Protein AF-A0A1N7JHN6-F1 (afdb_monomer)

Secondary structure (DSSP, 8-state):
-HHHHHHT---GGGHIIIIIHHHHHHHHHSS----HHHHHHHHHHHHHHHHHHHHHHTSSSHHHHHHHHHHHHHHHHHHHHHHHHHH-

Foldseek 3Di:
DVVVVVVVCPPPLCVLVVPLVVLLCCLLPPPDDPDPVSVVSLVVSLVVLQVQLVVQCPDPDPVSVVSSVVSPVVSVVSVVSVVVVVVD

pLDDT: mean 87.66, std 13.5, range [46.56, 98.12]

Sequence (88 aa):
MKNFFEKWKLDALYIPLIIVYPAGLWLLFGDTEWHATTLTLYILCIIFLSFSGFTETNGDSAKEIIFGYIYLIGAVFFAAAGLWMWII

Structure (mmCIF, N/CA/C/O backbone):
data_AF-A0A1N7JHN6-F1
#
_entry.id   AF-A0A1N7JHN6-F1
#
loop_
_atom_site.group_PDB
_atom_site.id
_atom_site.type_symbol
_atom_site.label_atom_id
_atom_site.label_alt_id
_atom_site.label_comp_id
_atom_site.label_asym_id
_atom_site.label_entity_id
_atom_site.label_seq_id
_atom_site.pdbx_PDB_ins_code
_atom_site.Cartn_x
_atom_site.Cartn_y
_atom_site.Cartn_z
_atom_site.occupa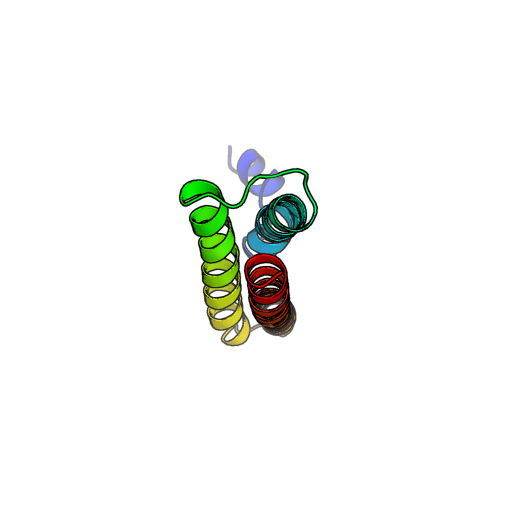ncy
_atom_site.B_iso_or_equiv
_atom_site.aut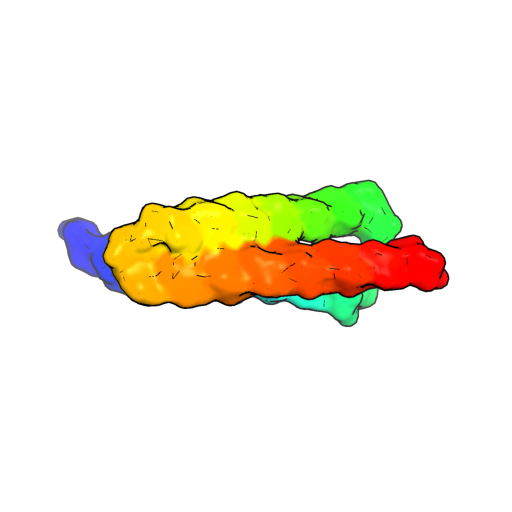h_seq_id
_atom_site.auth_comp_id
_atom_site.auth_asym_id
_atom_site.auth_atom_id
_atom_site.pdbx_PDB_model_num
ATOM 1 N N . MET A 1 1 ? -31.753 17.980 -3.646 1.00 46.56 1 MET A N 1
ATOM 2 C CA . MET A 1 1 ? -30.346 17.733 -4.047 1.00 46.56 1 MET A CA 1
ATOM 3 C C . MET A 1 1 ? -29.498 16.992 -3.002 1.00 46.56 1 MET A C 1
ATOM 5 O O . MET A 1 1 ? -28.483 16.442 -3.399 1.00 46.56 1 MET A O 1
ATOM 9 N N . LYS A 1 2 ? -29.908 16.873 -1.721 1.00 47.44 2 LYS A N 1
ATOM 10 C CA . LYS A 1 2 ? -29.188 16.060 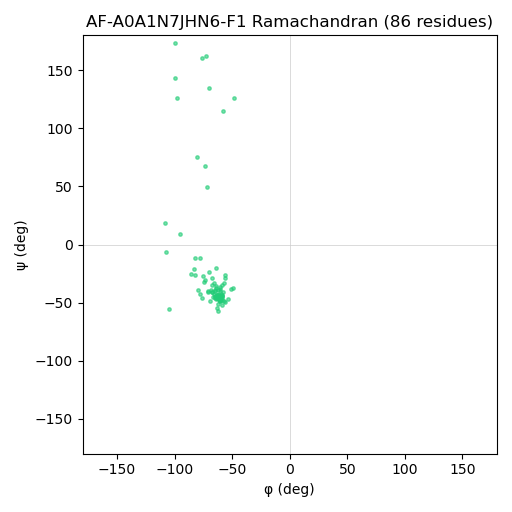-0.708 1.0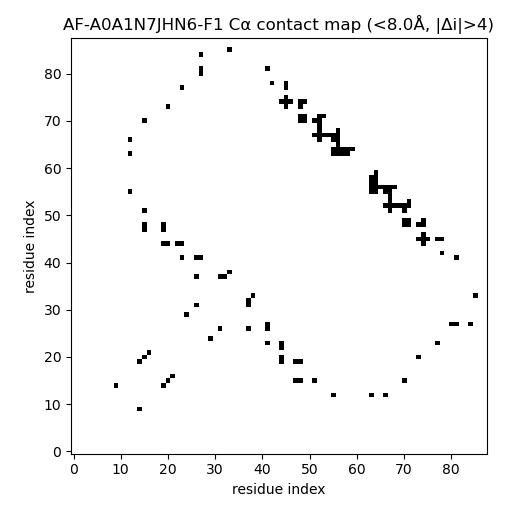0 47.44 2 LYS A CA 1
ATOM 11 C C . LYS A 1 2 ? -29.015 14.572 -1.085 1.00 47.44 2 LYS A C 1
ATOM 13 O O . LYS A 1 2 ? -27.968 13.999 -0.825 1.00 47.44 2 LYS A O 1
ATOM 18 N N . ASN A 1 3 ? -29.977 13.993 -1.807 1.00 52.97 3 ASN A N 1
ATOM 19 C CA . ASN A 1 3 ? -30.000 12.550 -2.086 1.00 52.97 3 ASN A CA 1
ATOM 20 C C . ASN A 1 3 ? -29.044 12.080 -3.201 1.00 52.97 3 ASN A C 1
ATOM 22 O O . ASN A 1 3 ? -28.868 10.876 -3.367 1.00 52.97 3 ASN A O 1
ATOM 26 N N . PHE A 1 4 ? -28.449 12.981 -3.996 1.00 55.97 4 PHE A N 1
ATOM 27 C CA . PHE A 1 4 ? -27.532 12.560 -5.066 1.00 55.97 4 PHE A CA 1
ATOM 28 C C . PHE A 1 4 ? -26.153 12.194 -4.504 1.00 55.97 4 PHE A C 1
ATOM 30 O O . PHE A 1 4 ? -25.612 11.153 -4.854 1.00 55.97 4 PHE A O 1
ATOM 37 N N . PHE A 1 5 ? -25.630 12.992 -3.568 1.00 52.22 5 PHE A N 1
ATOM 38 C CA . PHE A 1 5 ? -24.339 12.731 -2.925 1.00 52.22 5 PHE A CA 1
ATOM 39 C C . PHE A 1 5 ? -24.393 11.585 -1.909 1.00 52.22 5 PHE A C 1
ATOM 41 O O . PHE A 1 5 ? -23.428 10.839 -1.796 1.00 52.22 5 PHE A O 1
ATOM 48 N N . GLU A 1 6 ? -25.521 11.378 -1.220 1.00 55.47 6 GLU A N 1
ATOM 49 C CA . GLU A 1 6 ? -25.676 10.235 -0.305 1.00 55.47 6 GLU A CA 1
ATOM 50 C C . GLU A 1 6 ? -25.656 8.886 -1.033 1.00 55.47 6 GLU A C 1
ATOM 52 O O . GLU A 1 6 ? -25.120 7.915 -0.506 1.00 55.47 6 GLU A O 1
ATOM 57 N N . LYS A 1 7 ? -26.164 8.829 -2.271 1.00 52.03 7 LYS A N 1
ATOM 58 C CA . LYS A 1 7 ? -26.149 7.608 -3.091 1.00 52.03 7 LYS A CA 1
ATOM 59 C C . LYS A 1 7 ? -24.739 7.221 -3.564 1.00 52.03 7 LYS A C 1
ATOM 61 O O . LYS A 1 7 ? -24.494 6.053 -3.840 1.00 52.03 7 LYS A O 1
ATOM 66 N N . TRP A 1 8 ? -23.831 8.196 -3.631 1.00 52.66 8 TRP A N 1
ATOM 67 C CA . TRP A 1 8 ? -22.419 8.036 -4.000 1.00 52.66 8 TRP A CA 1
ATOM 68 C C . TRP A 1 8 ? -21.476 8.196 -2.806 1.00 52.66 8 TRP A C 1
ATOM 70 O O . TRP A 1 8 ? -20.280 8.418 -2.992 1.00 52.66 8 TRP A O 1
ATOM 80 N N . LYS A 1 9 ? -21.993 8.079 -1.577 1.00 54.59 9 LYS A N 1
ATOM 81 C CA . LYS A 1 9 ? -21.192 8.108 -0.354 1.00 54.59 9 LYS A CA 1
ATOM 82 C C . LYS A 1 9 ? -20.436 6.782 -0.226 1.00 54.59 9 LYS A C 1
ATOM 84 O O . LYS A 1 9 ? -20.741 5.951 0.623 1.00 54.59 9 LYS A O 1
ATOM 89 N N . LEU A 1 10 ? -19.480 6.564 -1.129 1.00 60.72 10 LEU A N 1
ATOM 90 C CA . LEU A 1 10 ? -18.407 5.613 -0.904 1.00 60.72 10 LEU A CA 1
ATOM 91 C C . LEU A 1 10 ? -17.721 6.085 0.370 1.00 60.72 10 LEU A C 1
ATOM 93 O O . LEU A 1 10 ? -17.214 7.205 0.427 1.00 60.72 10 LEU A O 1
ATOM 97 N N . ASP A 1 11 ? -17.809 5.258 1.408 1.00 73.12 11 ASP A N 1
ATOM 98 C CA . ASP A 1 11 ? -17.047 5.458 2.631 1.00 73.12 11 ASP A CA 1
ATOM 99 C C . ASP A 1 11 ? -15.596 5.712 2.211 1.00 73.12 11 ASP A C 1
ATOM 101 O O . ASP A 1 11 ? -15.050 4.940 1.413 1.00 73.12 11 ASP A O 1
ATOM 105 N N . ALA A 1 12 ? -15.004 6.818 2.669 1.00 78.31 12 ALA A N 1
ATOM 106 C CA . ALA A 1 12 ? -13.640 7.187 2.287 1.00 78.31 12 ALA A CA 1
ATOM 107 C C . ALA A 1 12 ? -12.663 6.050 2.614 1.00 78.31 12 ALA A C 1
ATOM 109 O O . ALA A 1 12 ? -11.682 5.839 1.897 1.00 78.31 12 ALA A O 1
ATOM 110 N N . LEU A 1 13 ? -13.039 5.241 3.610 1.00 83.31 13 LEU A N 1
ATOM 111 C CA . LEU A 1 13 ? -12.399 3.997 3.964 1.00 83.31 13 LEU A CA 1
ATOM 112 C C . LEU A 1 13 ? -12.181 3.075 2.766 1.00 83.31 13 LEU A C 1
ATOM 114 O O . LEU A 1 13 ? -11.142 2.456 2.715 1.00 83.31 13 LEU A O 1
ATOM 118 N N . TYR A 1 14 ? -13.076 2.972 1.781 1.00 85.56 14 TYR A N 1
ATOM 119 C CA . TYR A 1 14 ? -12.916 2.040 0.651 1.00 85.56 14 TYR A CA 1
ATOM 120 C C . TYR A 1 14 ? -12.008 2.552 -0.473 1.00 85.56 14 TYR A C 1
ATOM 122 O O . TYR A 1 14 ? -11.641 1.778 -1.360 1.00 85.56 14 TYR A O 1
ATOM 130 N N . ILE A 1 15 ? -11.636 3.834 -0.467 1.00 85.31 15 ILE A N 1
ATOM 131 C CA . ILE A 1 15 ? -10.858 4.450 -1.552 1.00 85.31 15 ILE A CA 1
ATOM 132 C C . ILE A 1 15 ? -9.505 3.746 -1.763 1.00 85.31 15 ILE A C 1
ATOM 134 O O . ILE A 1 15 ? -9.214 3.384 -2.909 1.00 85.31 15 ILE A O 1
ATOM 138 N N . PRO A 1 16 ? -8.698 3.466 -0.716 1.00 86.62 16 PRO A N 1
ATOM 139 C CA . PRO A 1 16 ? -7.438 2.748 -0.893 1.00 86.62 16 PRO A CA 1
ATOM 140 C C . PRO A 1 16 ? -7.624 1.355 -1.516 1.00 86.62 16 PRO A C 1
ATOM 142 O O . PRO A 1 16 ? -6.812 0.936 -2.338 1.00 86.62 16 PRO A O 1
ATOM 145 N N . LEU A 1 17 ? -8.715 0.649 -1.202 1.00 87.94 17 LEU A N 1
ATOM 146 C CA . LEU A 1 17 ? -8.984 -0.684 -1.757 1.00 87.94 17 LEU A CA 1
ATOM 147 C C . LEU A 1 17 ? -9.351 -0.669 -3.231 1.00 87.94 17 LEU A C 1
ATOM 149 O O . LEU A 1 17 ? -8.950 -1.564 -3.963 1.00 87.94 17 LEU A O 1
ATOM 153 N N . ILE A 1 18 ? -10.144 0.308 -3.660 1.00 90.25 18 ILE A N 1
ATOM 154 C CA . ILE A 1 18 ? -10.687 0.323 -5.023 1.00 90.25 18 ILE A CA 1
ATOM 155 C C . ILE A 1 18 ? -9.699 0.966 -5.998 1.00 90.25 18 ILE A C 1
ATOM 157 O O . ILE A 1 18 ? -9.720 0.661 -7.186 1.00 90.25 18 ILE A O 1
ATOM 161 N N . ILE A 1 19 ? -8.823 1.845 -5.509 1.00 90.75 19 ILE A N 1
ATOM 162 C CA . ILE A 1 19 ? -7.876 2.570 -6.359 1.00 90.75 19 ILE A CA 1
ATOM 163 C C . ILE A 1 19 ? -6.469 1.998 -6.216 1.00 90.75 19 ILE A C 1
ATOM 165 O O . ILE A 1 19 ? -5.857 1.598 -7.203 1.00 90.75 19 ILE A O 1
ATOM 169 N N . VAL A 1 20 ? -5.948 1.945 -4.991 1.00 93.69 20 VAL A N 1
ATOM 170 C CA . VAL A 1 20 ? -4.509 1.763 -4.767 1.00 93.69 20 VAL A CA 1
ATOM 171 C C . VAL A 1 20 ? -4.097 0.309 -4.908 1.00 93.69 20 VAL A C 1
ATOM 173 O O . VAL A 1 20 ? -3.066 0.034 -5.510 1.00 93.69 20 VAL A O 1
ATOM 176 N N . TYR A 1 21 ? -4.911 -0.630 -4.425 1.00 93.75 21 TYR A N 1
ATOM 177 C CA . TYR A 1 21 ? -4.649 -2.055 -4.631 1.00 93.75 21 TYR A CA 1
ATOM 178 C C . TYR A 1 21 ? -4.676 -2.440 -6.118 1.00 93.75 21 TYR A C 1
ATOM 180 O O . TYR A 1 21 ? -3.694 -3.021 -6.577 1.00 93.75 21 TYR A O 1
ATOM 188 N N . PRO A 1 22 ? -5.712 -2.092 -6.909 1.00 94.44 22 PRO A N 1
ATOM 189 C CA . PRO A 1 22 ? -5.698 -2.351 -8.346 1.00 94.44 22 PRO A CA 1
ATOM 190 C C . PRO A 1 22 ? -4.543 -1.666 -9.075 1.00 94.44 22 PRO A C 1
ATOM 192 O O . PRO A 1 22 ? -3.893 -2.311 -9.892 1.00 94.44 22 PRO A O 1
ATOM 195 N N . ALA A 1 23 ? -4.243 -0.401 -8.759 1.00 94.06 23 ALA A N 1
ATOM 196 C CA . ALA A 1 23 ? -3.119 0.310 -9.367 1.00 94.06 23 ALA A CA 1
ATOM 197 C C . ALA A 1 23 ? -1.771 -0.344 -9.023 1.00 94.06 23 ALA A C 1
ATOM 199 O O . ALA A 1 23 ? -0.964 -0.585 -9.916 1.00 94.06 23 ALA A O 1
ATOM 200 N N . GLY A 1 24 ? -1.548 -0.685 -7.752 1.00 94.06 24 GLY A N 1
ATOM 201 C CA . GLY A 1 24 ? -0.336 -1.357 -7.292 1.00 94.06 24 GLY A CA 1
ATOM 202 C C . GLY A 1 24 ? -0.168 -2.742 -7.913 1.00 94.06 24 GLY A C 1
ATOM 203 O O . GLY A 1 24 ? 0.917 -3.069 -8.381 1.00 94.06 24 GLY A O 1
ATOM 204 N N . LEU A 1 25 ? -1.240 -3.541 -7.985 1.00 94.81 25 LEU A N 1
ATOM 205 C CA . LEU A 1 25 ? -1.216 -4.855 -8.638 1.00 94.81 25 LEU A CA 1
ATOM 206 C C . LEU A 1 25 ? -0.962 -4.739 -10.142 1.00 94.81 25 LEU A C 1
ATOM 208 O O . LEU A 1 25 ? -0.209 -5.539 -10.686 1.00 94.81 25 LEU A O 1
ATOM 212 N N . TRP A 1 26 ? -1.562 -3.752 -10.810 1.00 94.38 26 TRP A N 1
ATOM 213 C CA . TRP A 1 26 ? -1.338 -3.514 -12.234 1.00 94.38 26 TRP A CA 1
ATOM 214 C C . TRP A 1 26 ? 0.103 -3.089 -12.524 1.00 94.38 26 TRP A C 1
ATOM 216 O O . TRP A 1 26 ? 0.708 -3.611 -13.452 1.00 94.38 26 TRP A O 1
ATOM 226 N N . LEU A 1 27 ? 0.677 -2.205 -11.707 1.00 92.94 27 LEU A N 1
ATOM 227 C CA . LEU A 1 27 ? 2.075 -1.794 -11.843 1.00 92.94 27 LEU A CA 1
ATOM 228 C C . LEU A 1 27 ? 3.054 -2.935 -11.5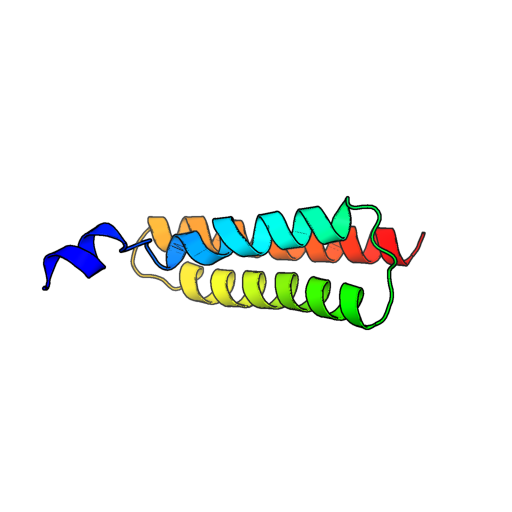33 1.00 92.94 27 LEU A C 1
ATOM 230 O O . LEU A 1 27 ? 4.103 -3.012 -12.161 1.00 92.94 27 LEU A O 1
ATOM 234 N N . LEU A 1 28 ? 2.715 -3.812 -10.582 1.00 92.12 28 LEU A N 1
ATOM 235 C CA . LEU A 1 28 ? 3.559 -4.941 -10.193 1.00 92.12 28 LEU A CA 1
ATOM 236 C C . LEU A 1 28 ? 3.513 -6.085 -11.215 1.00 92.12 28 LEU A C 1
ATOM 238 O O . LEU A 1 28 ? 4.544 -6.639 -11.563 1.00 92.12 28 LEU A O 1
ATOM 242 N N . PHE A 1 29 ? 2.324 -6.465 -11.682 1.00 91.25 29 PHE A N 1
ATOM 243 C CA . PHE A 1 29 ? 2.137 -7.663 -12.511 1.00 91.25 29 PHE A CA 1
ATOM 244 C C . PHE A 1 29 ? 1.848 -7.374 -13.986 1.00 91.25 29 PHE A C 1
ATOM 246 O O . PHE A 1 29 ? 1.739 -8.310 -14.774 1.00 91.25 29 PHE A O 1
ATOM 253 N N . GLY A 1 30 ? 1.667 -6.111 -14.364 1.00 85.81 30 GLY A N 1
ATOM 254 C CA . GLY A 1 30 ? 1.498 -5.719 -15.759 1.00 85.81 30 GLY A CA 1
ATOM 255 C C . GLY A 1 30 ? 2.820 -5.729 -16.521 1.00 85.81 30 GLY A C 1
ATOM 256 O O . GLY A 1 30 ? 3.890 -5.612 -15.925 1.00 85.81 30 GLY A O 1
ATOM 257 N N . ASP A 1 31 ? 2.733 -5.781 -17.852 1.00 82.44 31 ASP A N 1
ATOM 258 C CA . ASP A 1 31 ? 3.865 -5.624 -18.782 1.00 82.44 31 ASP A CA 1
ATOM 259 C C . ASP A 1 31 ? 4.362 -4.163 -18.831 1.00 82.44 31 ASP A C 1
ATOM 261 O O . ASP A 1 31 ? 4.469 -3.538 -19.888 1.00 82.44 31 ASP A O 1
ATOM 265 N N . THR A 1 32 ? 4.601 -3.570 -17.663 1.00 77.62 32 THR A N 1
ATOM 266 C CA . THR A 1 32 ? 5.020 -2.178 -17.510 1.00 77.62 32 THR A CA 1
ATOM 267 C C . THR A 1 32 ? 6.531 -2.121 -17.340 1.00 77.62 32 THR A C 1
ATOM 269 O O . THR A 1 32 ? 7.087 -2.748 -16.443 1.00 77.62 32 THR A O 1
ATOM 272 N N . GLU A 1 33 ? 7.214 -1.331 -18.167 1.00 84.94 33 GLU A N 1
ATOM 273 C CA . GLU A 1 33 ? 8.648 -1.098 -17.985 1.00 84.94 33 GLU A CA 1
ATOM 274 C C . GLU A 1 33 ? 8.908 -0.243 -16.730 1.00 84.94 33 GLU A C 1
ATOM 276 O O . GLU A 1 33 ? 8.246 0.777 -16.499 1.00 84.94 33 GLU A O 1
ATOM 281 N N . TRP A 1 34 ? 9.892 -0.638 -15.917 1.00 84.56 34 TRP A N 1
ATOM 282 C CA . TRP A 1 34 ? 10.286 0.058 -14.686 1.00 84.56 34 TRP A CA 1
ATOM 283 C C . TRP A 1 34 ? 11.185 1.265 -14.986 1.00 84.56 34 TRP A C 1
ATOM 285 O O . TRP A 1 34 ? 12.393 1.247 -14.763 1.00 84.56 34 TRP A O 1
ATOM 295 N N . HIS A 1 35 ? 10.578 2.342 -15.483 1.00 86.31 35 HIS A N 1
ATOM 296 C CA . HIS A 1 35 ? 11.219 3.649 -15.635 1.00 86.31 35 HIS A CA 1
ATOM 297 C C . HIS A 1 35 ? 10.828 4.588 -14.491 1.00 86.31 35 HIS A C 1
ATOM 299 O O . HIS A 1 35 ? 9.957 4.289 -13.674 1.00 86.31 35 HIS A O 1
ATOM 305 N N . ALA A 1 36 ? 11.448 5.769 -14.435 1.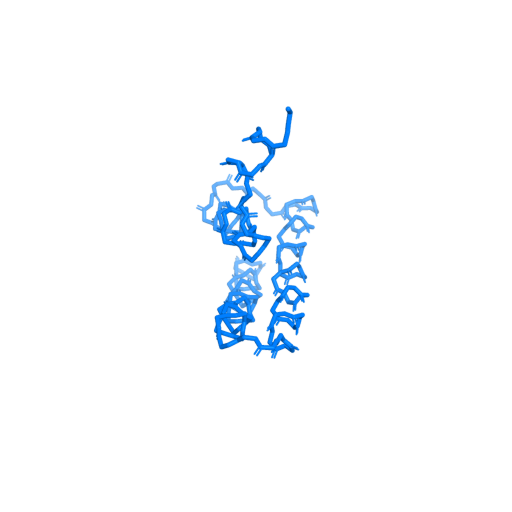00 88.94 36 ALA A N 1
ATOM 306 C CA . ALA A 1 36 ? 11.253 6.722 -13.339 1.00 88.94 36 ALA A CA 1
ATOM 307 C C . ALA A 1 36 ? 9.768 7.018 -13.031 1.00 88.94 36 ALA A C 1
ATOM 309 O O . ALA A 1 36 ? 9.389 7.118 -11.864 1.00 88.94 36 ALA A O 1
ATOM 310 N N . THR A 1 37 ? 8.909 7.116 -14.053 1.00 91.00 37 THR A N 1
ATOM 311 C CA . THR A 1 37 ? 7.476 7.403 -13.880 1.00 91.00 37 THR A CA 1
ATOM 312 C C . THR A 1 37 ? 6.711 6.246 -13.237 1.00 91.00 37 THR A C 1
ATOM 314 O O . THR A 1 37 ? 5.974 6.475 -12.280 1.00 91.00 37 THR A O 1
ATOM 317 N N . THR A 1 38 ? 6.883 5.013 -13.718 1.00 90.50 38 THR A N 1
ATOM 318 C CA . THR A 1 38 ? 6.182 3.830 -13.185 1.00 90.50 38 THR A CA 1
ATOM 319 C C . THR A 1 38 ? 6.654 3.508 -11.775 1.00 90.50 38 THR A C 1
ATOM 321 O O . THR A 1 38 ? 5.824 3.302 -10.890 1.00 90.50 38 THR A O 1
ATOM 324 N N . LEU A 1 39 ? 7.962 3.615 -11.523 1.00 91.00 39 LEU A N 1
ATOM 325 C CA . LEU A 1 39 ? 8.530 3.510 -10.180 1.00 91.00 39 LEU A CA 1
ATOM 326 C C . LEU A 1 39 ? 7.948 4.569 -9.231 1.00 91.00 39 LEU A C 1
ATOM 328 O O . LEU A 1 39 ? 7.571 4.250 -8.106 1.00 91.00 39 LEU A O 1
ATOM 332 N N . THR A 1 40 ? 7.812 5.820 -9.684 1.00 94.19 40 THR A N 1
ATOM 333 C CA . THR A 1 40 ? 7.211 6.891 -8.869 1.00 94.19 40 THR A CA 1
ATOM 334 C C . THR A 1 40 ? 5.751 6.590 -8.536 1.00 94.19 40 THR A C 1
ATOM 336 O O . THR A 1 40 ? 5.357 6.703 -7.377 1.00 94.19 40 THR A O 1
ATOM 339 N N . LEU A 1 41 ? 4.946 6.169 -9.516 1.00 94.25 41 LEU A N 1
ATOM 340 C CA . LEU A 1 41 ? 3.546 5.789 -9.287 1.00 94.25 41 L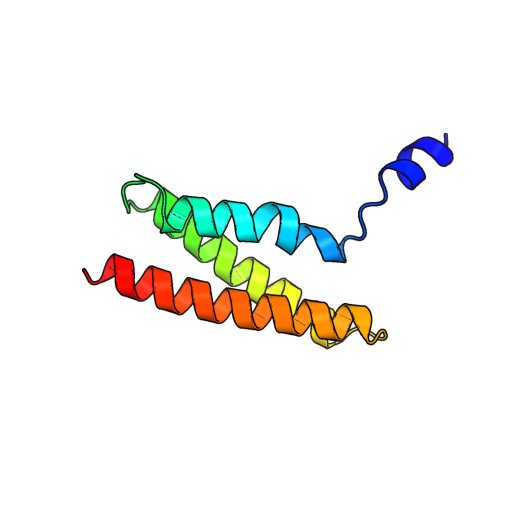EU A CA 1
ATOM 341 C C . LEU A 1 41 ? 3.426 4.614 -8.309 1.00 94.25 41 LEU A C 1
ATOM 343 O O . LEU A 1 41 ? 2.543 4.607 -7.450 1.00 94.25 41 LEU A O 1
ATOM 347 N N . TYR A 1 42 ? 4.344 3.656 -8.398 1.00 94.94 42 TYR A N 1
ATOM 348 C CA . TYR A 1 42 ? 4.392 2.513 -7.498 1.00 94.94 42 TYR A CA 1
ATOM 349 C C . TYR A 1 42 ? 4.732 2.925 -6.058 1.00 94.94 42 TYR A C 1
ATOM 351 O O . TYR A 1 42 ? 4.040 2.544 -5.113 1.00 94.94 42 TYR A O 1
ATOM 359 N N . ILE A 1 43 ? 5.738 3.789 -5.882 1.00 95.06 43 ILE A N 1
ATOM 360 C CA . ILE A 1 43 ? 6.097 4.366 -4.577 1.00 95.06 43 ILE A CA 1
ATOM 361 C C . ILE A 1 43 ? 4.924 5.162 -3.990 1.00 95.06 43 ILE A C 1
ATOM 363 O O . ILE A 1 43 ? 4.642 5.046 -2.796 1.00 95.06 43 ILE A O 1
ATOM 367 N N . LEU A 1 44 ? 4.195 5.923 -4.812 1.00 96.62 44 LEU A N 1
ATOM 368 C CA . LEU A 1 44 ? 3.003 6.648 -4.365 1.00 96.62 44 LEU A CA 1
ATOM 369 C C . LEU A 1 44 ? 1.917 5.704 -3.834 1.00 96.62 44 LEU A C 1
ATOM 371 O O . LEU A 1 44 ? 1.280 6.038 -2.837 1.00 96.62 44 LEU A O 1
ATOM 375 N N . CYS A 1 45 ? 1.741 4.517 -4.424 1.00 96.19 45 CYS A N 1
ATOM 376 C CA . CYS A 1 45 ? 0.812 3.513 -3.899 1.00 96.19 45 CYS A CA 1
ATOM 377 C C . CYS A 1 45 ? 1.211 3.058 -2.486 1.00 96.19 45 CYS A C 1
ATOM 379 O O . CYS A 1 45 ? 0.366 2.999 -1.592 1.00 96.19 45 CYS A O 1
ATOM 381 N N . ILE A 1 46 ? 2.504 2.802 -2.258 1.00 97.62 46 ILE A N 1
ATOM 382 C CA . ILE A 1 46 ? 3.031 2.391 -0.946 1.00 97.62 46 ILE A CA 1
ATOM 383 C C . ILE A 1 46 ? 2.837 3.503 0.090 1.00 97.62 46 ILE A C 1
ATOM 385 O O . ILE A 1 46 ? 2.349 3.241 1.192 1.00 97.62 46 ILE A O 1
ATOM 389 N N . ILE A 1 47 ? 3.186 4.747 -0.257 1.00 97.56 47 ILE A N 1
ATOM 390 C CA . ILE A 1 47 ? 3.049 5.902 0.643 1.00 97.56 47 ILE A CA 1
ATOM 391 C C . ILE A 1 47 ? 1.582 6.131 0.991 1.00 97.56 47 ILE A C 1
ATOM 393 O O . ILE A 1 47 ? 1.258 6.341 2.158 1.00 97.56 47 ILE A O 1
ATOM 397 N N . PHE A 1 48 ? 0.690 6.053 0.005 1.00 96.62 48 PHE A N 1
ATOM 398 C CA . PHE A 1 48 ? -0.733 6.257 0.235 1.00 96.62 48 PHE A CA 1
ATOM 399 C C . PHE A 1 48 ? -1.324 5.167 1.135 1.00 96.62 48 PHE A C 1
ATOM 401 O O . PHE A 1 48 ? -2.018 5.494 2.093 1.00 96.62 48 PHE A O 1
ATOM 408 N N . LEU A 1 49 ? -0.998 3.889 0.906 1.00 97.44 49 LEU A N 1
ATOM 409 C CA . LEU A 1 49 ? -1.413 2.796 1.796 1.00 97.44 49 LEU A CA 1
ATOM 410 C C . LEU A 1 49 ? -0.844 2.951 3.208 1.00 97.44 49 LEU A C 1
ATOM 412 O O . LEU A 1 49 ? -1.549 2.698 4.179 1.00 97.44 49 LEU A O 1
ATOM 416 N N . SER A 1 50 ? 0.404 3.402 3.333 1.00 97.94 50 SER A N 1
ATOM 417 C CA . SER A 1 50 ? 1.033 3.657 4.634 1.00 97.94 50 SER A CA 1
ATOM 418 C C . SER A 1 50 ? 0.327 4.787 5.382 1.00 97.94 50 SER A C 1
ATOM 420 O O . SER A 1 50 ? 0.019 4.650 6.563 1.00 97.94 50 SER A O 1
ATOM 422 N N . PHE A 1 51 ? 0.032 5.887 4.683 1.00 96.50 51 PHE A N 1
ATOM 423 C CA . PHE A 1 51 ? -0.678 7.036 5.233 1.00 96.50 51 PHE A CA 1
ATOM 424 C C . PHE A 1 51 ? -2.101 6.664 5.655 1.00 96.50 51 PHE A C 1
ATOM 426 O O . PHE A 1 51 ? -2.448 6.840 6.819 1.00 96.50 51 PHE A O 1
ATOM 433 N N . SER A 1 52 ? -2.897 6.086 4.749 1.00 95.19 52 SER A N 1
ATOM 434 C CA . SER A 1 52 ? -4.252 5.628 5.067 1.00 95.19 52 SER A CA 1
ATOM 435 C C . SER A 1 52 ? -4.232 4.592 6.184 1.00 95.19 52 SER A C 1
ATOM 437 O O . SER A 1 52 ? -5.001 4.698 7.125 1.00 95.19 52 SER A O 1
ATOM 439 N N . GLY A 1 53 ? -3.315 3.626 6.139 1.00 96.38 53 GLY A N 1
ATOM 440 C CA . GLY A 1 53 ? -3.164 2.630 7.193 1.00 96.38 53 GLY A CA 1
ATOM 441 C C . GLY A 1 53 ? -2.938 3.258 8.562 1.00 96.38 53 GLY A C 1
ATOM 442 O O . GLY A 1 53 ? -3.665 2.960 9.506 1.00 96.38 53 GLY A O 1
ATOM 443 N N . PHE A 1 54 ? -1.993 4.193 8.653 1.00 96.69 54 PHE A N 1
ATOM 444 C CA . PHE A 1 54 ? -1.724 4.923 9.887 1.00 96.69 54 PHE A CA 1
ATOM 445 C C . PHE A 1 54 ? -2.943 5.722 10.365 1.00 96.69 54 PHE A C 1
ATOM 447 O O . PHE A 1 54 ? -3.311 5.621 11.534 1.00 96.69 54 PHE A O 1
ATOM 454 N N . THR A 1 55 ? -3.602 6.476 9.484 1.00 94.56 55 THR A N 1
ATOM 455 C CA . THR A 1 55 ? -4.789 7.264 9.846 1.00 94.56 55 THR A CA 1
ATOM 456 C C . THR A 1 55 ? -5.924 6.380 10.361 1.00 94.56 55 THR A C 1
ATOM 458 O O . THR A 1 55 ? -6.443 6.640 11.442 1.00 94.56 55 THR A O 1
ATOM 461 N N . GLU A 1 56 ? -6.259 5.307 9.647 1.00 95.06 56 GLU A N 1
ATOM 462 C CA . GLU A 1 56 ? -7.402 4.450 9.983 1.00 95.06 56 GLU A CA 1
ATOM 463 C C . GLU A 1 56 ? -7.140 3.571 11.220 1.00 95.06 56 GLU A C 1
ATOM 465 O O . GLU A 1 56 ? -8.052 3.317 12.003 1.00 95.06 56 GLU A O 1
ATOM 470 N N . THR A 1 57 ? -5.887 3.162 11.480 1.00 96.12 57 THR A N 1
ATOM 471 C CA . THR A 1 57 ? -5.541 2.462 12.741 1.00 96.12 57 THR A CA 1
ATOM 472 C C . THR A 1 57 ? -5.723 3.315 13.997 1.00 96.12 57 THR A C 1
ATOM 474 O O . THR A 1 57 ? -5.848 2.756 15.083 1.00 96.12 57 THR A O 1
ATOM 477 N N . ASN A 1 58 ? -5.756 4.643 13.859 1.00 93.56 58 ASN A N 1
ATOM 478 C CA . ASN A 1 58 ? -6.049 5.572 14.952 1.00 93.56 58 ASN A CA 1
ATOM 479 C C . ASN A 1 58 ? -7.537 5.981 15.001 1.00 93.56 58 ASN A C 1
ATOM 481 O O . ASN A 1 58 ? -7.878 6.907 15.734 1.00 93.56 58 ASN A O 1
ATOM 485 N N . GLY A 1 59 ? -8.404 5.338 14.209 1.00 88.94 59 GLY A N 1
ATOM 486 C CA . GLY A 1 59 ? -9.844 5.592 14.189 1.00 88.94 59 GLY A CA 1
ATOM 487 C C . GLY A 1 59 ? -10.578 5.069 15.428 1.00 88.94 59 GLY A C 1
ATOM 488 O O . GLY A 1 59 ? -10.085 4.209 16.160 1.00 88.94 59 GLY A O 1
ATOM 489 N N . ASP A 1 60 ? -11.791 5.578 15.645 1.00 90.00 60 ASP A N 1
ATOM 490 C CA . ASP A 1 60 ? -12.612 5.258 16.821 1.00 90.00 60 ASP A CA 1
ATOM 491 C C . ASP A 1 60 ? -13.393 3.945 16.654 1.00 90.00 60 ASP A C 1
ATOM 493 O O . ASP A 1 60 ? -13.832 3.334 17.635 1.00 90.00 60 ASP A O 1
ATOM 497 N N . SER A 1 61 ? -13.602 3.494 15.414 1.00 92.69 61 SER A N 1
ATOM 498 C CA . SER A 1 61 ? -14.348 2.272 15.130 1.00 92.69 61 SER A CA 1
ATOM 499 C C . SER A 1 61 ? -13.431 1.079 14.859 1.00 92.69 61 SER A C 1
ATOM 501 O O . SER A 1 61 ? -12.427 1.162 14.155 1.00 92.69 61 SER A O 1
ATOM 503 N N . ALA A 1 62 ? -13.845 -0.103 15.328 1.00 93.25 62 ALA A N 1
ATOM 504 C CA . ALA A 1 62 ? -13.149 -1.353 15.014 1.00 93.25 62 ALA A CA 1
ATOM 505 C C . ALA A 1 62 ? -13.034 -1.598 13.497 1.00 93.25 62 ALA A C 1
ATOM 507 O O . ALA A 1 62 ? -12.083 -2.228 13.041 1.00 93.25 62 ALA A O 1
ATOM 508 N N . LYS A 1 63 ? -13.996 -1.089 12.711 1.00 91.69 63 LYS A N 1
ATOM 509 C CA . LYS A 1 63 ? -13.967 -1.157 11.249 1.00 91.69 63 LYS A CA 1
ATOM 510 C C . LYS A 1 63 ? -12.760 -0.387 10.710 1.00 91.69 63 LYS A C 1
ATOM 512 O O . LYS A 1 63 ? -11.945 -0.996 10.030 1.00 91.69 63 LYS A O 1
ATOM 517 N N . GLU A 1 64 ? -12.624 0.896 11.032 1.00 92.00 64 GLU A N 1
ATOM 518 C CA . GLU A 1 64 ? -11.490 1.727 10.592 1.00 92.00 64 GLU A CA 1
ATOM 519 C C . GLU A 1 64 ? -10.159 1.067 10.962 1.00 92.00 64 GLU A C 1
ATOM 521 O O . GLU A 1 64 ? -9.323 0.846 10.090 1.00 92.00 64 GLU A O 1
ATOM 526 N N . ILE A 1 65 ? -10.030 0.586 12.203 1.00 94.75 65 ILE A N 1
ATOM 527 C CA . ILE A 1 65 ? -8.809 -0.079 12.679 1.00 94.75 65 ILE A CA 1
ATOM 528 C C . ILE A 1 65 ? -8.453 -1.309 11.829 1.00 94.75 65 ILE A C 1
ATOM 530 O O . ILE A 1 65 ? -7.299 -1.474 11.423 1.00 94.75 65 ILE A O 1
ATOM 534 N N . ILE A 1 66 ? -9.430 -2.172 11.524 1.00 95.94 66 ILE A N 1
ATOM 535 C CA . ILE A 1 66 ? -9.213 -3.365 10.688 1.00 95.94 66 ILE A CA 1
ATOM 536 C C . ILE A 1 66 ? -8.747 -2.967 9.285 1.00 95.94 66 ILE A C 1
ATOM 538 O O . ILE A 1 66 ? -7.773 -3.529 8.780 1.00 95.94 66 ILE A O 1
ATOM 542 N N . PHE A 1 67 ? -9.415 -2.000 8.653 1.00 95.06 67 PHE A N 1
ATOM 543 C CA . PHE A 1 67 ? -9.012 -1.516 7.330 1.00 95.06 67 PHE A CA 1
ATOM 544 C C . PHE A 1 67 ? -7.632 -0.848 7.373 1.00 95.06 67 PHE A C 1
ATOM 546 O O . PHE A 1 67 ? -6.830 -1.062 6.465 1.00 95.06 67 PHE A O 1
ATOM 553 N N . GLY A 1 68 ? -7.299 -0.150 8.458 1.00 96.12 68 GLY A N 1
ATOM 554 C CA . GLY A 1 68 ? -5.974 0.410 8.684 1.00 96.12 68 GLY A CA 1
ATOM 555 C C . GLY A 1 68 ? -4.877 -0.654 8.648 1.00 96.12 68 GLY A C 1
ATOM 556 O O . GLY A 1 68 ? -3.907 -0.521 7.898 1.00 96.12 68 GLY A O 1
ATOM 557 N N . TYR A 1 69 ? -5.057 -1.768 9.363 1.00 97.56 69 TYR A N 1
ATOM 558 C CA . TYR A 1 69 ? -4.112 -2.888 9.298 1.00 97.56 69 TYR A CA 1
ATOM 559 C C . TYR A 1 69 ? -4.050 -3.542 7.916 1.00 97.56 69 TYR A C 1
ATOM 561 O O . TYR A 1 69 ? -2.956 -3.887 7.466 1.00 97.56 69 TYR A O 1
ATOM 569 N N . ILE A 1 70 ? -5.180 -3.668 7.210 1.00 97.00 70 ILE A N 1
ATOM 570 C CA . ILE A 1 70 ? -5.192 -4.145 5.817 1.00 97.00 70 ILE A CA 1
ATOM 571 C C . ILE A 1 70 ? -4.309 -3.243 4.943 1.00 97.00 70 ILE A C 1
ATOM 573 O O . ILE A 1 70 ? -3.548 -3.743 4.116 1.00 97.00 70 ILE A O 1
ATOM 577 N N . TYR A 1 71 ? -4.346 -1.923 5.128 1.00 97.44 71 TYR A N 1
ATOM 578 C CA . TYR A 1 71 ? -3.527 -0.991 4.341 1.00 97.44 71 TYR A CA 1
ATOM 579 C C . TYR A 1 71 ? -2.051 -1.065 4.690 1.00 97.44 71 TYR A C 1
ATOM 581 O O . TYR A 1 71 ? -1.225 -1.103 3.781 1.00 97.44 71 TYR A O 1
ATOM 589 N N . LEU A 1 72 ? -1.712 -1.185 5.973 1.00 98.06 72 LEU A N 1
ATOM 590 C CA . LEU A 1 72 ? -0.323 -1.354 6.402 1.00 98.06 72 LEU A CA 1
ATOM 591 C C . LEU A 1 72 ? 0.286 -2.658 5.872 1.00 98.06 72 LEU A C 1
ATOM 593 O O . LEU A 1 72 ? 1.402 -2.647 5.356 1.00 98.06 72 LEU A O 1
ATOM 597 N N . ILE A 1 73 ? -0.455 -3.770 5.932 1.00 98.00 73 ILE A N 1
ATOM 598 C CA . ILE A 1 73 ? -0.010 -5.052 5.364 1.00 98.00 73 ILE A CA 1
ATOM 599 C C . ILE A 1 73 ? 0.186 -4.923 3.849 1.00 98.00 73 ILE A C 1
ATOM 601 O O . ILE A 1 73 ? 1.207 -5.368 3.326 1.00 98.00 73 ILE A O 1
ATOM 605 N N . GLY A 1 74 ? -0.747 -4.268 3.153 1.00 97.31 74 GLY A N 1
ATOM 606 C CA . GLY A 1 74 ? -0.626 -3.979 1.724 1.00 97.31 74 GLY A CA 1
ATOM 607 C C . GLY A 1 74 ? 0.610 -3.150 1.386 1.00 97.31 74 GLY A C 1
ATOM 608 O O . GLY A 1 74 ? 1.335 -3.488 0.454 1.00 97.31 74 GLY A O 1
ATOM 609 N N . ALA A 1 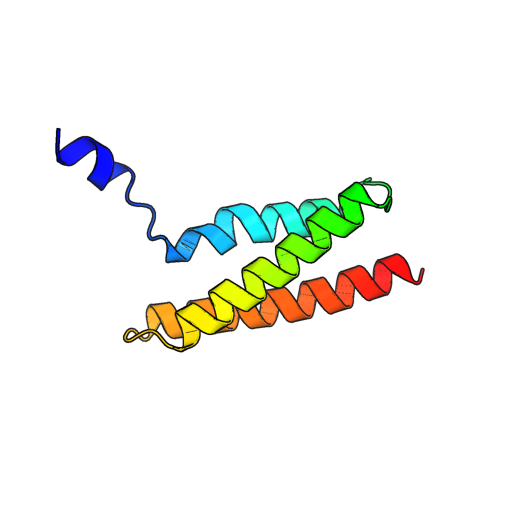75 ? 0.895 -2.101 2.161 1.00 98.06 75 ALA A N 1
ATOM 610 C CA . ALA A 1 75 ? 2.077 -1.265 1.969 1.00 98.06 75 ALA A CA 1
ATOM 611 C C . ALA A 1 75 ? 3.374 -2.075 2.100 1.00 98.06 75 ALA A C 1
ATOM 613 O O . ALA A 1 75 ? 4.253 -1.961 1.247 1.00 98.06 75 ALA A O 1
ATOM 614 N N . VAL A 1 76 ? 3.475 -2.933 3.122 1.00 98.12 76 VAL A N 1
ATOM 615 C CA . VAL A 1 76 ? 4.630 -3.827 3.317 1.00 98.12 76 VAL A CA 1
ATOM 616 C C . VAL A 1 76 ? 4.756 -4.817 2.161 1.00 98.12 76 VAL A C 1
ATOM 618 O O . VAL A 1 76 ? 5.851 -4.996 1.629 1.00 98.12 76 VAL A O 1
ATOM 621 N N . PHE A 1 77 ? 3.645 -5.426 1.743 1.00 97.56 77 PHE A N 1
ATOM 622 C CA . PHE A 1 77 ? 3.621 -6.348 0.610 1.00 97.56 77 PHE A CA 1
ATOM 623 C C . PHE A 1 77 ? 4.117 -5.677 -0.675 1.00 97.56 77 PHE A C 1
ATOM 625 O O . PHE A 1 77 ? 5.043 -6.183 -1.305 1.00 97.56 77 PHE A O 1
ATOM 632 N N . PHE A 1 78 ? 3.560 -4.519 -1.043 1.00 97.06 78 PHE A N 1
ATOM 633 C CA . PHE A 1 78 ? 3.975 -3.806 -2.250 1.00 97.06 78 PHE A CA 1
ATOM 634 C C . PHE A 1 78 ? 5.422 -3.311 -2.152 1.00 97.06 78 PHE A C 1
ATOM 636 O O . PHE A 1 78 ? 6.163 -3.422 -3.128 1.00 97.06 78 PHE A O 1
ATOM 643 N N . ALA A 1 79 ? 5.876 -2.831 -0.993 1.00 96.88 79 ALA A N 1
ATOM 644 C CA . ALA A 1 79 ? 7.273 -2.441 -0.811 1.00 96.88 79 ALA A CA 1
ATOM 645 C C . ALA A 1 79 ? 8.230 -3.622 -1.039 1.00 96.88 79 ALA A C 1
ATOM 647 O O . ALA A 1 79 ? 9.190 -3.494 -1.797 1.00 96.88 79 ALA A O 1
ATOM 648 N N . ALA A 1 80 ? 7.940 -4.781 -0.442 1.00 96.75 80 ALA A N 1
ATOM 649 C CA . ALA A 1 80 ? 8.752 -5.983 -0.609 1.00 96.75 80 ALA A CA 1
ATOM 650 C C . ALA A 1 80 ? 8.726 -6.504 -2.054 1.00 96.75 80 ALA A C 1
ATOM 652 O O . ALA A 1 80 ? 9.777 -6.797 -2.621 1.00 96.75 80 ALA A O 1
ATOM 653 N N . ALA A 1 81 ? 7.542 -6.583 -2.668 1.00 94.69 81 ALA A N 1
ATOM 654 C CA . ALA A 1 81 ? 7.382 -7.096 -4.025 1.00 94.69 81 ALA A CA 1
ATOM 655 C C . ALA A 1 81 ? 8.015 -6.178 -5.082 1.00 94.69 81 ALA A C 1
ATOM 657 O O . ALA A 1 81 ? 8.689 -6.661 -5.988 1.00 94.69 81 ALA A O 1
ATOM 658 N N . GLY A 1 82 ? 7.861 -4.858 -4.942 1.00 91.69 82 GLY A N 1
ATOM 659 C CA . GLY A 1 82 ? 8.479 -3.896 -5.855 1.00 91.69 82 GLY A CA 1
ATOM 660 C C . GLY A 1 82 ? 9.997 -3.867 -5.725 1.00 91.69 82 GLY A C 1
ATOM 661 O O . GLY A 1 82 ? 10.693 -3.814 -6.732 1.00 91.69 82 GLY A O 1
ATOM 662 N N . LEU A 1 83 ? 10.525 -3.976 -4.498 1.00 91.62 83 LEU A N 1
ATOM 663 C CA . LEU A 1 83 ? 11.966 -4.104 -4.281 1.00 91.62 83 LEU A CA 1
ATOM 664 C C . LEU A 1 83 ? 12.514 -5.385 -4.924 1.00 91.62 83 LEU A C 1
ATOM 666 O O . LEU A 1 83 ? 13.554 -5.346 -5.570 1.00 91.62 83 LEU A O 1
ATOM 670 N N . TRP A 1 84 ? 11.802 -6.504 -4.774 1.00 91.25 84 TRP A N 1
ATOM 671 C CA . TRP A 1 84 ? 12.168 -7.775 -5.397 1.00 91.25 84 TRP A CA 1
ATOM 672 C C . TRP A 1 84 ? 12.197 -7.681 -6.926 1.00 91.25 84 TRP A C 1
ATOM 674 O O . TRP A 1 84 ? 13.185 -8.078 -7.534 1.00 91.25 84 TRP A O 1
ATO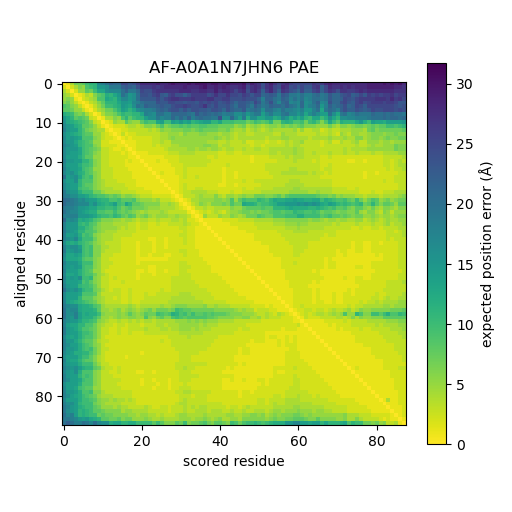M 684 N N . MET A 1 85 ? 11.155 -7.114 -7.543 1.00 85.69 85 MET A N 1
ATOM 685 C CA . MET A 1 85 ? 11.101 -6.943 -9.000 1.00 85.69 85 MET A CA 1
ATOM 686 C C . MET A 1 85 ? 12.123 -5.947 -9.535 1.00 85.69 85 MET A C 1
ATOM 688 O O . MET A 1 85 ? 12.542 -6.082 -10.673 1.00 85.69 85 MET A O 1
ATOM 692 N N . TRP A 1 86 ? 12.522 -4.956 -8.741 1.00 81.88 86 TRP A N 1
ATOM 693 C CA . TRP A 1 86 ? 13.537 -3.998 -9.165 1.00 81.88 86 TRP A CA 1
ATOM 694 C C . TRP A 1 86 ? 14.961 -4.573 -9.138 1.00 81.88 86 TRP A C 1
ATOM 696 O O . TRP A 1 86 ? 15.826 -4.105 -9.874 1.00 81.88 86 TRP A O 1
ATOM 706 N N . ILE A 1 87 ? 15.223 -5.559 -8.275 1.00 84.69 87 ILE A N 1
ATOM 707 C CA . ILE A 1 87 ? 16.549 -6.179 -8.126 1.00 84.69 87 ILE A CA 1
ATOM 708 C C . ILE A 1 87 ? 16.810 -7.268 -9.184 1.00 84.69 87 ILE A C 1
ATOM 710 O O . ILE A 1 87 ? 17.974 -7.543 -9.480 1.00 84.69 87 ILE A O 1
ATOM 714 N N . ILE A 1 88 ? 15.759 -7.898 -9.717 1.00 79.44 88 ILE A N 1
ATOM 715 C CA . ILE A 1 88 ? 15.835 -8.976 -10.722 1.00 79.44 88 ILE A CA 1
ATOM 716 C C . ILE A 1 88 ? 15.842 -8.394 -12.131 1.00 79.44 88 ILE A C 1
ATOM 718 O O . ILE A 1 88 ? 16.672 -8.874 -12.937 1.00 79.44 88 ILE A O 1
#

Solvent-accessible surface area (backbone atoms only — not comparable to full-atom values): 4882 Å² total; per-residue (Å²): 121,74,69,63,59,63,77,65,60,67,57,73,81,51,49,58,64,72,48,40,49,53,51,41,49,45,61,71,74,40,100,59,74,89,43,76,66,53,48,49,56,46,50,49,36,31,53,49,27,42,50,51,10,57,57,24,51,71,43,95,44,73,65,39,29,53,54,7,50,53,25,40,53,47,19,52,50,49,51,53,51,51,52,54,64,71,74,107

Organism: NCBI:txid570947

Radius of gyration: 15.08 Å; Cα contacts (8 Å, |Δi|>4): 74; chains: 1; bounding box: 47×27×36 Å

Mean predicted aligned error: 5.92 Å

Nearest PDB structures (foldseek):
  7n84-assembly1_q  TM=6.812E-01  e=8.250E+00  Saccharomyces cerevisiae